Protein AF-A0A242BT24-F1 (afdb_monomer)

Structure (mmCIF, N/CA/C/O backbone):
data_AF-A0A242BT24-F1
#
_entry.id   AF-A0A242BT24-F1
#
loop_
_atom_site.group_PDB
_atom_site.id
_atom_site.type_symbol
_atom_site.label_atom_id
_atom_site.label_alt_id
_atom_site.label_comp_id
_atom_site.label_asym_id
_atom_site.label_entity_id
_atom_site.label_seq_id
_atom_site.pdbx_PDB_ins_code
_atom_site.Cartn_x
_atom_site.Cartn_y
_atom_site.Cartn_z
_atom_site.occupancy
_atom_site.B_iso_or_equiv
_atom_site.auth_seq_id
_atom_site.auth_comp_id
_atom_site.auth_asym_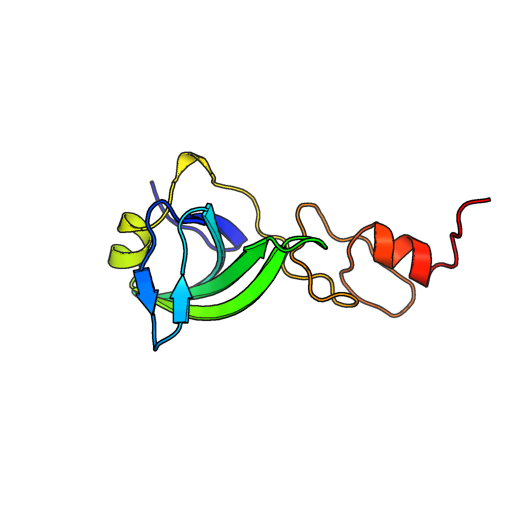id
_atom_site.auth_atom_id
_atom_site.pdbx_PDB_model_num
ATOM 1 N N . MET A 1 1 ? -8.888 13.540 11.035 1.00 74.69 1 MET A N 1
ATOM 2 C CA . MET A 1 1 ? -8.451 13.329 9.636 1.00 74.69 1 MET A CA 1
ATOM 3 C C . MET A 1 1 ? -9.368 12.320 8.953 1.00 74.69 1 MET A C 1
ATOM 5 O O . MET A 1 1 ? -10.045 11.562 9.647 1.00 74.69 1 MET A O 1
ATOM 9 N N . LYS A 1 2 ? -9.470 12.372 7.620 1.00 88.44 2 LYS A N 1
ATOM 10 C CA . LYS A 1 2 ? -10.341 11.514 6.799 1.00 88.44 2 LYS A CA 1
ATOM 11 C C . LYS A 1 2 ? -9.456 10.596 5.947 1.00 88.44 2 LYS A C 1
ATOM 13 O O . LYS A 1 2 ? -8.435 11.057 5.464 1.00 88.44 2 LYS A O 1
ATOM 18 N N . ILE A 1 3 ? -9.857 9.336 5.794 1.00 93.19 3 ILE A N 1
ATOM 19 C CA . ILE A 1 3 ? -9.229 8.377 4.874 1.00 93.19 3 ILE A CA 1
ATOM 20 C C . ILE A 1 3 ? -9.832 8.612 3.488 1.00 93.19 3 ILE A C 1
ATOM 22 O O . ILE A 1 3 ? -11.053 8.770 3.391 1.00 93.19 3 ILE A O 1
ATOM 26 N N . ASN A 1 4 ? -8.994 8.668 2.456 1.00 93.62 4 ASN A N 1
ATOM 27 C CA . ASN A 1 4 ? -9.417 8.902 1.076 1.00 93.62 4 ASN A CA 1
ATOM 28 C C . ASN A 1 4 ? -8.862 7.816 0.148 1.00 93.62 4 ASN A C 1
ATOM 30 O O . ASN A 1 4 ? -7.809 7.244 0.435 1.00 93.62 4 ASN A O 1
ATOM 34 N N . ASP A 1 5 ? -9.546 7.596 -0.971 1.00 94.44 5 ASP A N 1
ATOM 35 C CA . ASP A 1 5 ? -9.090 6.712 -2.046 1.00 94.44 5 ASP A CA 1
ATOM 36 C C . ASP A 1 5 ? -7.773 7.203 -2.653 1.00 94.44 5 ASP A C 1
ATOM 38 O O . ASP A 1 5 ? -7.467 8.403 -2.651 1.00 94.44 5 ASP A O 1
ATOM 42 N N . GLY A 1 6 ? -6.969 6.269 -3.161 1.00 95.06 6 GLY A N 1
ATOM 43 C CA . GLY A 1 6 ? -5.672 6.577 -3.766 1.00 95.06 6 GLY A CA 1
ATOM 44 C C . GLY A 1 6 ? -4.628 7.075 -2.762 1.00 95.06 6 GLY A C 1
ATOM 45 O O . GLY A 1 6 ? -3.631 7.695 -3.150 1.00 95.06 6 GLY A O 1
ATOM 46 N N . LYS A 1 7 ? -4.836 6.827 -1.464 1.00 97.19 7 LYS A N 1
ATOM 47 C CA . LYS A 1 7 ? -3.870 7.115 -0.396 1.00 97.19 7 LYS A CA 1
ATOM 48 C C . LYS A 1 7 ? -3.306 5.839 0.195 1.00 97.19 7 LYS A C 1
ATOM 50 O O . LYS A 1 7 ? -3.945 4.796 0.155 1.00 97.19 7 LYS A O 1
ATOM 55 N N . LYS A 1 8 ? -2.107 5.933 0.758 1.00 97.25 8 LYS A N 1
ATOM 56 C CA . LYS A 1 8 ? -1.501 4.883 1.570 1.00 97.25 8 LYS A CA 1
ATOM 57 C C . LYS A 1 8 ? -1.052 5.421 2.917 1.00 97.25 8 LYS A C 1
ATOM 59 O O . LYS A 1 8 ? -0.720 6.600 3.032 1.00 97.25 8 LYS A O 1
ATOM 64 N N . TYR A 1 9 ? -1.034 4.533 3.901 1.00 97.50 9 TYR A N 1
ATOM 65 C CA . TYR A 1 9 ? -0.670 4.819 5.284 1.00 97.50 9 TYR A CA 1
ATOM 66 C C . TYR A 1 9 ? 0.125 3.650 5.860 1.00 97.50 9 TYR A C 1
ATOM 68 O O . TYR A 1 9 ? -0.027 2.517 5.409 1.00 97.50 9 TYR A O 1
ATOM 76 N N . LYS A 1 10 ? 0.925 3.906 6.888 1.00 97.56 10 LYS A N 1
ATOM 77 C CA . LYS A 1 10 ? 1.543 2.878 7.723 1.00 97.56 10 LYS A CA 1
ATOM 78 C C . LYS A 1 10 ? 0.599 2.433 8.833 1.00 97.56 10 LYS A C 1
ATOM 80 O O . LYS A 1 10 ? -0.188 3.227 9.357 1.00 97.56 10 LYS A O 1
ATOM 85 N N . PHE A 1 11 ? 0.704 1.175 9.239 1.00 97.06 11 PHE A N 1
ATOM 86 C CA . PHE A 1 11 ? 0.066 0.681 10.453 1.00 97.06 11 PHE A CA 1
ATOM 87 C C . PHE A 1 11 ? 0.862 1.080 11.695 1.00 97.06 11 PHE A C 1
ATOM 89 O O . PHE A 1 11 ? 2.068 0.862 11.775 1.00 97.06 11 PHE A O 1
ATOM 96 N N . LYS A 1 12 ? 0.166 1.609 12.707 1.00 96.56 12 LYS A N 1
ATOM 97 C CA . LYS A 1 12 ? 0.788 2.039 13.971 1.00 96.56 12 LYS A CA 1
ATOM 98 C C . LYS A 1 12 ? 0.885 0.924 15.021 1.00 96.56 12 LYS A C 1
ATOM 100 O O . LYS A 1 12 ? 1.567 1.081 16.026 1.00 96.56 12 LYS A O 1
ATOM 105 N N . THR A 1 13 ? 0.161 -0.177 14.821 1.00 93.00 13 THR A N 1
ATOM 106 C CA . THR A 1 13 ? 0.131 -1.346 15.714 1.00 93.00 13 THR A CA 1
ATOM 107 C C . THR A 1 13 ? -0.077 -2.620 14.910 1.00 93.00 13 THR A C 1
ATOM 109 O O . THR A 1 13 ? -0.904 -2.617 13.996 1.00 93.00 13 THR A O 1
ATOM 112 N N . SER A 1 14 ? 0.568 -3.712 15.318 1.00 94.44 14 SER A N 1
ATOM 113 C CA . SER A 1 14 ? 0.323 -5.042 14.757 1.00 94.44 14 SER A CA 1
ATOM 114 C C . SER A 1 14 ? -1.045 -5.603 15.167 1.00 94.44 14 SER A C 1
ATOM 116 O O . SER A 1 14 ? -1.524 -5.352 16.276 1.00 94.44 14 SER A O 1
ATOM 118 N N . PHE A 1 15 ? -1.677 -6.388 14.296 1.00 91.56 15 PHE A N 1
ATOM 119 C CA . PHE A 1 15 ? -2.902 -7.134 14.584 1.00 91.56 15 PHE A CA 1
ATOM 120 C C . PHE A 1 15 ? -3.071 -8.318 13.629 1.00 91.56 15 PHE A C 1
ATOM 122 O O . PHE A 1 15 ? -2.524 -8.340 12.533 1.00 91.56 15 PHE A O 1
ATOM 129 N N . VAL A 1 16 ? -3.895 -9.289 14.024 1.00 91.31 16 VAL A N 1
ATOM 130 C CA . VAL A 1 16 ? -4.248 -10.427 13.166 1.00 91.31 16 VAL A CA 1
ATOM 131 C C . VAL A 1 16 ? -5.550 -10.139 12.418 1.00 91.31 16 VAL A C 1
ATOM 133 O O . VAL A 1 16 ? -6.548 -9.706 13.009 1.00 91.31 16 VAL A O 1
ATOM 136 N N . PHE A 1 17 ? -5.552 -10.399 11.115 1.00 86.19 17 PHE A N 1
ATOM 137 C CA . PHE A 1 17 ? -6.711 -10.303 10.237 1.00 86.19 17 PHE A CA 1
ATOM 138 C C . PHE A 1 17 ? -6.841 -11.584 9.415 1.00 86.19 17 PHE A C 1
ATOM 140 O O . PHE A 1 17 ? -5.984 -11.873 8.591 1.00 86.19 17 PHE A O 1
ATOM 147 N N . GLN A 1 18 ? -7.924 -12.344 9.623 1.00 86.88 18 GLN A N 1
ATOM 148 C CA . GLN A 1 18 ? -8.177 -13.605 8.904 1.00 86.88 18 GLN A CA 1
ATOM 149 C C . GLN A 1 18 ? -6.937 -14.521 8.854 1.00 86.88 18 GLN A C 1
ATOM 151 O O . GLN A 1 18 ? -6.493 -14.918 7.778 1.00 86.88 18 GLN A O 1
ATOM 156 N N . GLU A 1 19 ? -6.369 -14.798 10.033 1.00 86.88 19 GLU A N 1
ATOM 157 C CA . GLU A 1 19 ? -5.174 -15.642 10.235 1.00 86.88 19 GLU A CA 1
ATOM 158 C C . GLU A 1 19 ? -3.852 -15.061 9.699 1.00 86.88 19 GLU A C 1
ATOM 160 O O . GLU A 1 19 ? -2.799 -15.636 9.950 1.00 86.88 19 GLU A O 1
ATOM 165 N N . GLU A 1 20 ? -3.874 -13.901 9.036 1.00 87.94 20 GLU A N 1
ATOM 166 C CA . GLU A 1 20 ? -2.674 -13.178 8.605 1.00 87.94 20 GLU A CA 1
ATOM 167 C C . GLU A 1 20 ? -2.255 -12.154 9.664 1.00 87.94 20 GLU A C 1
ATOM 169 O O . GLU A 1 20 ? -3.079 -11.381 10.163 1.00 87.94 20 GLU A O 1
ATOM 174 N N . GLU A 1 21 ? -0.968 -12.121 10.000 1.00 93.75 21 GLU A N 1
ATOM 175 C CA . GLU A 1 21 ? -0.415 -11.108 10.894 1.00 93.75 21 GLU A CA 1
ATOM 176 C C . GLU A 1 21 ? -0.038 -9.858 10.093 1.00 93.75 21 GLU A C 1
ATOM 178 O O . GLU A 1 21 ? 0.877 -9.882 9.270 1.00 93.75 21 GLU A O 1
ATOM 183 N N . ILE A 1 22 ? -0.738 -8.755 10.353 1.00 94.62 22 ILE A N 1
ATOM 184 C CA . ILE A 1 22 ? -0.396 -7.422 9.857 1.00 94.62 22 ILE A CA 1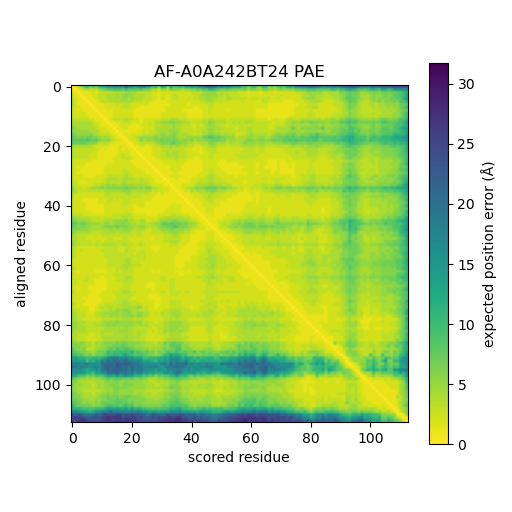
ATOM 185 C C . ILE A 1 22 ? 0.460 -6.760 10.929 1.00 94.62 22 ILE A C 1
ATOM 187 O O . ILE A 1 22 ? 0.035 -6.630 12.077 1.00 94.62 22 ILE A O 1
ATOM 191 N N . LEU A 1 23 ? 1.674 -6.368 10.568 1.00 96.06 23 LEU A N 1
ATOM 192 C CA . LEU A 1 23 ? 2.659 -5.834 11.495 1.00 96.06 23 LEU A CA 1
ATOM 193 C C . LEU A 1 23 ? 2.586 -4.309 11.557 1.00 96.06 23 LEU A C 1
ATOM 195 O O . LEU A 1 23 ? 2.101 -3.635 10.649 1.00 96.06 23 LEU A O 1
ATOM 199 N N . GLN A 1 24 ? 3.094 -3.750 12.649 1.00 96.12 24 GLN A N 1
ATOM 200 C CA . GLN A 1 24 ? 3.457 -2.339 12.693 1.00 96.12 24 GLN A CA 1
ATOM 201 C C . GLN A 1 24 ? 4.421 -2.010 11.537 1.00 96.12 24 GLN A C 1
ATOM 203 O O . GLN A 1 24 ? 5.252 -2.839 11.176 1.00 96.12 24 GLN A O 1
ATOM 208 N N . GLU A 1 25 ? 4.310 -0.800 10.984 1.00 95.81 25 GLU A N 1
ATOM 209 C CA . GLU A 1 25 ? 5.043 -0.301 9.808 1.00 95.81 25 GLU A CA 1
ATOM 210 C C . GLU A 1 25 ? 4.671 -0.935 8.458 1.00 95.81 25 GLU A C 1
ATOM 212 O O . GLU A 1 25 ? 5.048 -0.371 7.428 1.00 95.81 25 GLU A O 1
ATOM 217 N N . ASP A 1 26 ? 3.873 -2.012 8.420 1.00 97.00 26 ASP A N 1
ATOM 218 C CA . ASP A 1 26 ? 3.265 -2.460 7.162 1.00 97.00 26 ASP A CA 1
ATOM 219 C C . ASP A 1 26 ? 2.453 -1.311 6.544 1.00 97.00 26 ASP A C 1
ATOM 221 O O . ASP A 1 26 ? 1.900 -0.451 7.242 1.00 97.00 26 ASP A O 1
ATOM 225 N N . ILE A 1 27 ? 2.358 -1.299 5.216 1.00 97.38 27 ILE A N 1
ATOM 226 C CA . ILE A 1 27 ? 1.671 -0.239 4.480 1.00 97.38 27 ILE A CA 1
ATOM 227 C C . ILE A 1 27 ? 0.316 -0.740 4.002 1.00 97.38 27 ILE A C 1
ATOM 229 O O . ILE A 1 27 ? 0.202 -1.835 3.462 1.00 97.38 27 ILE A O 1
ATOM 233 N N . ILE A 1 28 ? -0.703 0.099 4.135 1.00 97.31 28 ILE A N 1
ATOM 234 C CA . ILE A 1 28 ? -2.028 -0.112 3.568 1.00 97.31 28 ILE A CA 1
ATOM 235 C C . ILE A 1 28 ? -2.316 0.931 2.492 1.00 97.31 28 ILE A C 1
ATOM 237 O O . ILE A 1 28 ? -2.307 2.127 2.772 1.00 97.31 28 ILE A O 1
ATOM 241 N N . GLY A 1 29 ? -2.559 0.481 1.262 1.00 97.38 29 GLY A N 1
ATOM 242 C CA . GLY A 1 29 ? -3.079 1.291 0.160 1.00 97.38 29 GLY A CA 1
ATOM 243 C C . GLY A 1 29 ? -4.603 1.216 0.114 1.00 97.38 29 GLY A C 1
ATOM 244 O O . GLY A 1 29 ? -5.164 0.127 0.189 1.00 97.38 29 GLY A O 1
ATOM 245 N N . ILE A 1 30 ? -5.269 2.364 0.013 1.00 97.44 30 ILE A N 1
ATOM 246 C CA . ILE A 1 30 ? -6.725 2.491 -0.088 1.00 97.44 30 ILE A CA 1
ATOM 247 C C . ILE A 1 30 ? -7.097 2.521 -1.569 1.00 97.44 30 ILE A C 1
ATOM 249 O O . ILE A 1 30 ? -6.823 3.510 -2.256 1.00 97.44 30 ILE A O 1
ATOM 253 N N . ASN A 1 31 ? -7.690 1.432 -2.055 1.00 95.44 31 ASN A N 1
ATOM 254 C CA . ASN A 1 31 ? -8.125 1.316 -3.445 1.00 95.44 31 ASN A CA 1
ATOM 255 C C . ASN A 1 31 ? -9.457 2.029 -3.659 1.00 95.44 31 ASN A C 1
ATOM 257 O O . ASN A 1 31 ? -9.578 2.829 -4.583 1.00 95.44 31 ASN A O 1
ATOM 261 N N . ASP A 1 32 ? -10.429 1.720 -2.801 1.00 96.75 32 ASP A N 1
ATOM 262 C CA . ASP A 1 32 ? -11.796 2.218 -2.906 1.00 96.75 32 ASP A CA 1
ATOM 263 C C . ASP A 1 32 ? -12.501 2.228 -1.540 1.00 96.75 32 ASP A C 1
ATOM 265 O O . ASP A 1 32 ? -12.181 1.434 -0.642 1.00 96.75 32 ASP A O 1
ATOM 269 N N . ILE A 1 33 ? -13.476 3.119 -1.380 1.00 96.50 33 ILE A N 1
ATOM 270 C CA . ILE A 1 33 ? -14.264 3.294 -0.161 1.00 96.50 33 ILE A CA 1
ATOM 271 C C . ILE A 1 33 ? -15.753 3.183 -0.498 1.00 96.50 33 ILE A C 1
ATOM 273 O O . ILE A 1 33 ? -16.395 4.140 -0.936 1.00 96.50 33 ILE A O 1
ATOM 277 N N . GLU A 1 34 ? -16.344 2.047 -0.132 1.00 95.88 34 GLU A N 1
ATOM 278 C CA . GLU A 1 34 ? -17.792 1.842 -0.126 1.00 95.88 34 GLU A CA 1
ATOM 279 C C . GLU A 1 34 ? -18.301 1.849 1.317 1.00 95.88 34 GLU A C 1
ATOM 281 O O . GLU A 1 34 ? -18.211 0.863 2.050 1.00 95.88 34 GLU A O 1
ATOM 286 N N . LEU A 1 35 ? -18.824 2.992 1.767 1.00 92.38 35 LEU A N 1
ATOM 287 C CA . LEU A 1 35 ? -19.194 3.191 3.171 1.00 92.38 35 LEU A CA 1
ATOM 288 C C . LEU A 1 35 ? -20.094 2.056 3.715 1.00 92.38 35 LEU A C 1
ATOM 290 O O . LEU A 1 35 ? -21.151 1.798 3.140 1.00 92.38 35 LEU A O 1
ATOM 294 N N . PRO A 1 36 ? -19.752 1.440 4.870 1.00 94.75 36 PRO A N 1
ATOM 295 C CA . PRO A 1 36 ? -18.717 1.833 5.840 1.00 94.75 36 PRO A CA 1
ATOM 296 C C . PRO A 1 36 ? -17.366 1.095 5.693 1.00 94.75 36 PRO A C 1
ATOM 298 O O . PRO A 1 36 ? -16.567 1.091 6.638 1.00 94.75 36 PRO A O 1
ATOM 301 N N . VAL A 1 37 ? -17.128 0.435 4.566 1.00 96.06 37 VAL A N 1
ATOM 302 C CA . VAL A 1 37 ? -15.984 -0.442 4.294 1.00 96.06 37 VAL A CA 1
ATOM 303 C C . VAL A 1 37 ? -14.966 0.270 3.395 1.00 96.06 37 VAL A C 1
ATOM 305 O O . VAL A 1 37 ? -15.307 1.157 2.619 1.00 96.06 37 VAL A O 1
ATOM 308 N N . ALA A 1 38 ? -13.694 -0.080 3.555 1.00 96.44 38 ALA A N 1
ATOM 309 C CA . ALA A 1 38 ? -12.626 0.268 2.631 1.00 96.44 38 ALA A CA 1
ATOM 310 C C . ALA A 1 38 ? -12.019 -1.016 2.060 1.00 96.44 38 A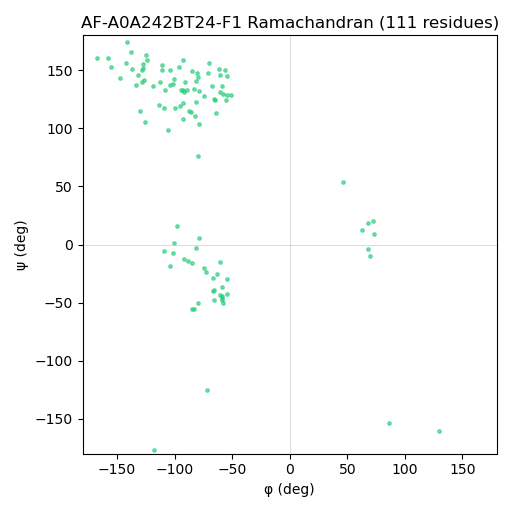LA A C 1
ATOM 312 O O . ALA A 1 38 ? -11.772 -1.971 2.808 1.00 96.44 38 ALA A O 1
ATOM 313 N N . TYR A 1 39 ? -11.778 -1.003 0.753 1.00 96.88 39 TYR A N 1
ATOM 314 C CA . TYR A 1 39 ? -11.076 -2.037 0.009 1.00 96.88 39 TYR A CA 1
ATOM 315 C C . TYR A 1 39 ? -9.616 -1.632 -0.108 1.00 96.88 39 TYR A C 1
ATOM 317 O O . TYR A 1 39 ? -9.286 -0.584 -0.671 1.00 96.88 39 TYR A O 1
ATOM 325 N N . CYS A 1 40 ? -8.732 -2.453 0.444 1.00 96.12 40 CYS A N 1
ATOM 326 C CA . CYS A 1 40 ? -7.350 -2.062 0.654 1.00 96.12 40 CYS A CA 1
ATOM 327 C C . CYS A 1 40 ? -6.382 -3.171 0.269 1.00 96.12 40 CYS A C 1
ATOM 329 O O . CYS A 1 40 ? -6.687 -4.345 0.446 1.00 96.12 40 CYS A O 1
ATOM 331 N N . ASP A 1 41 ? -5.181 -2.799 -0.151 1.00 96.38 41 ASP A N 1
ATOM 332 C CA . ASP A 1 41 ? -4.061 -3.726 -0.291 1.00 96.38 41 ASP A CA 1
ATOM 333 C C . ASP A 1 41 ? -3.032 -3.468 0.809 1.00 96.38 41 ASP A C 1
ATOM 335 O O . ASP A 1 41 ? -2.662 -2.326 1.083 1.00 96.38 41 ASP A O 1
ATOM 339 N N . VAL A 1 42 ? -2.577 -4.538 1.455 1.00 96.38 42 VAL A N 1
ATOM 340 C CA . VAL A 1 42 ? -1.551 -4.510 2.500 1.00 96.38 42 VAL A CA 1
ATOM 341 C C . VAL A 1 42 ? -0.225 -4.956 1.913 1.00 96.38 42 VAL A C 1
ATOM 343 O O . VAL A 1 42 ? -0.169 -5.932 1.163 1.00 96.38 42 VAL A O 1
ATOM 346 N N . TYR A 1 43 ? 0.843 -4.266 2.287 1.00 96.69 43 TYR A N 1
ATOM 347 C CA . TYR A 1 43 ? 2.188 -4.472 1.783 1.00 96.69 43 TYR A CA 1
ATOM 348 C C . TYR A 1 43 ? 3.192 -4.547 2.918 1.00 96.69 43 TYR A C 1
ATOM 350 O O . TYR A 1 43 ? 3.085 -3.812 3.901 1.00 96.69 43 TYR A O 1
ATOM 358 N N . ARG A 1 44 ? 4.209 -5.379 2.714 1.00 95.50 44 ARG A N 1
ATOM 359 C CA . ARG A 1 44 ? 5.337 -5.539 3.624 1.00 95.50 44 ARG A CA 1
ATOM 360 C C . ARG A 1 44 ? 6.644 -5.344 2.875 1.00 95.50 44 ARG A C 1
ATOM 362 O O . ARG A 1 44 ? 6.768 -5.767 1.727 1.00 95.50 44 ARG A O 1
ATOM 369 N N . GLU A 1 45 ? 7.593 -4.695 3.530 1.00 94.38 45 GLU A N 1
ATOM 370 C CA . GLU A 1 45 ? 8.953 -4.571 3.019 1.00 94.38 45 GLU A CA 1
ATOM 371 C C . GLU A 1 45 ? 9.704 -5.900 3.181 1.00 94.38 45 GLU A C 1
ATOM 373 O O . GLU A 1 45 ? 9.732 -6.482 4.266 1.00 94.38 45 GLU A O 1
ATOM 378 N N . ASP A 1 46 ? 10.297 -6.380 2.092 1.00 90.19 46 ASP A N 1
ATOM 379 C CA . ASP A 1 46 ? 11.296 -7.445 2.073 1.00 90.19 46 ASP A CA 1
ATOM 380 C C . ASP A 1 46 ? 12.632 -6.918 1.516 1.00 90.19 46 ASP A C 1
ATOM 382 O O . ASP A 1 46 ? 12.779 -5.731 1.225 1.00 90.19 46 ASP A O 1
ATOM 386 N N . GLU A 1 47 ? 13.629 -7.794 1.369 1.00 88.44 47 GLU A N 1
ATOM 387 C CA . GLU A 1 47 ? 14.964 -7.420 0.872 1.00 88.44 47 GLU A CA 1
ATOM 388 C C . GLU A 1 47 ? 14.971 -6.830 -0.557 1.00 88.44 47 GLU A C 1
ATOM 390 O O . GLU A 1 47 ? 15.954 -6.206 -0.957 1.00 88.44 47 GLU A O 1
ATOM 395 N N . TYR A 1 48 ? 13.884 -6.989 -1.318 1.00 82.69 48 TYR A N 1
ATOM 396 C CA . TYR A 1 48 ? 13.720 -6.476 -2.680 1.00 82.69 48 TYR A CA 1
ATOM 397 C C . TYR A 1 48 ? 12.716 -5.310 -2.772 1.00 82.69 48 TYR A C 1
ATOM 399 O O . TYR A 1 48 ? 12.575 -4.716 -3.845 1.00 82.69 48 TYR A O 1
ATOM 407 N N . GLY A 1 49 ? 12.030 -4.961 -1.675 1.00 88.25 49 GLY A N 1
ATOM 408 C CA . GLY A 1 49 ? 11.139 -3.802 -1.565 1.00 88.25 49 GLY A CA 1
ATOM 409 C C . GLY A 1 49 ? 9.750 -4.113 -0.994 1.00 88.25 49 GLY A C 1
ATOM 410 O O . GLY A 1 49 ? 9.516 -5.131 -0.356 1.00 88.25 49 GLY A O 1
ATOM 411 N N . MET A 1 50 ? 8.786 -3.217 -1.232 1.00 94.25 50 MET A N 1
ATOM 412 C CA . MET A 1 50 ? 7.406 -3.347 -0.737 1.00 94.25 50 MET A CA 1
ATOM 413 C C . MET A 1 50 ? 6.573 -4.325 -1.581 1.00 94.25 50 MET A C 1
ATOM 415 O O . MET A 1 50 ? 6.103 -3.968 -2.665 1.00 94.25 50 MET A O 1
ATOM 419 N N . LYS A 1 51 ? 6.334 -5.538 -1.081 1.00 94.38 51 LYS A N 1
ATOM 420 C CA . LYS A 1 51 ? 5.552 -6.583 -1.758 1.00 94.38 51 LYS A CA 1
ATOM 421 C C . LYS A 1 51 ? 4.129 -6.665 -1.213 1.00 94.38 51 LYS A C 1
ATOM 423 O O . LYS A 1 51 ? 3.923 -6.518 -0.007 1.00 94.38 51 LYS A O 1
ATOM 428 N N . ARG A 1 52 ? 3.135 -6.920 -2.079 1.00 94.19 52 ARG A N 1
ATOM 429 C CA . ARG A 1 52 ? 1.751 -7.121 -1.619 1.00 94.19 52 ARG A CA 1
ATOM 430 C C . ARG A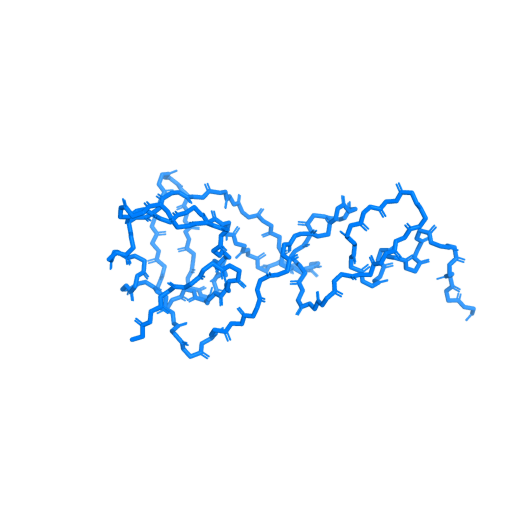 1 52 ? 1.658 -8.392 -0.780 1.00 94.19 52 ARG A C 1
ATOM 432 O O . ARG A 1 52 ? 1.986 -9.479 -1.253 1.00 94.19 52 ARG A O 1
ATOM 439 N N . LEU A 1 53 ? 1.147 -8.236 0.433 1.00 93.81 53 LEU A N 1
ATOM 440 C CA . LEU A 1 53 ? 0.793 -9.318 1.338 1.00 93.81 53 LEU A CA 1
ATOM 441 C C . LEU A 1 53 ? -0.599 -9.863 0.997 1.00 93.81 53 LEU A C 1
ATOM 443 O O . LEU A 1 53 ? -0.753 -11.056 0.742 1.00 93.81 53 LEU A O 1
ATOM 447 N N . ARG A 1 54 ? -1.620 -8.992 0.963 1.00 92.75 54 ARG A N 1
ATOM 448 C CA . ARG A 1 54 ? -3.015 -9.385 0.698 1.00 92.75 54 ARG A CA 1
ATOM 449 C C . ARG A 1 54 ? -3.914 -8.182 0.412 1.00 92.75 54 ARG A C 1
ATOM 451 O O . ARG A 1 54 ? -3.604 -7.073 0.830 1.00 92.75 54 ARG A O 1
ATOM 458 N N . THR A 1 55 ? -5.060 -8.435 -0.210 1.00 94.50 55 THR A N 1
ATOM 459 C CA . THR A 1 55 ? -6.201 -7.512 -0.254 1.00 94.50 55 THR A CA 1
ATOM 460 C C . THR A 1 55 ? -7.118 -7.752 0.949 1.00 94.50 55 THR A C 1
ATOM 462 O O . THR A 1 55 ? -7.448 -8.898 1.257 1.00 94.50 55 THR A O 1
ATOM 465 N N . ILE A 1 56 ? -7.531 -6.693 1.642 1.00 94.38 56 ILE A N 1
ATOM 466 C CA . ILE A 1 56 ? -8.425 -6.764 2.799 1.00 94.38 56 ILE A CA 1
ATOM 467 C C . ILE A 1 56 ? -9.617 -5.823 2.645 1.00 94.38 56 ILE A C 1
ATOM 469 O O . ILE A 1 56 ? -9.519 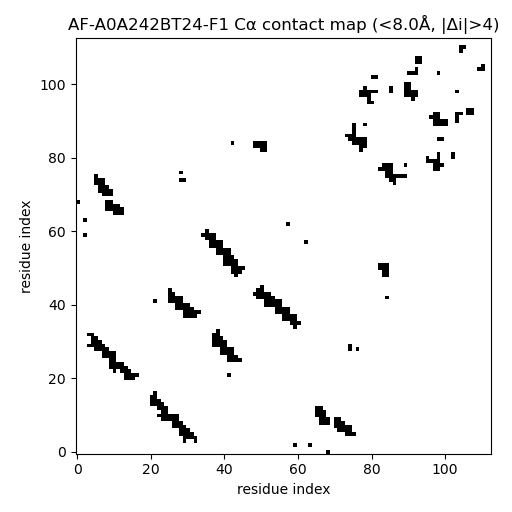-4.739 2.073 1.00 94.38 56 ILE A O 1
ATOM 473 N N . GLU A 1 57 ? -10.727 -6.228 3.251 1.00 95.62 57 GLU A N 1
ATOM 474 C CA . GLU A 1 57 ? -11.921 -5.410 3.430 1.00 95.62 57 GLU A CA 1
ATOM 475 C C . GLU A 1 57 ? -12.028 -5.048 4.907 1.00 95.62 57 GLU A C 1
ATOM 477 O O . GLU A 1 57 ? -12.132 -5.921 5.777 1.00 95.62 57 GLU A O 1
ATOM 482 N N . ILE A 1 58 ? -11.962 -3.758 5.224 1.00 93.31 58 ILE A N 1
ATOM 483 C CA . ILE A 1 58 ? -11.919 -3.305 6.612 1.00 93.31 58 ILE A CA 1
ATOM 484 C C . ILE A 1 58 ? -12.891 -2.160 6.853 1.00 93.31 58 ILE A C 1
ATOM 486 O O . ILE A 1 58 ? -13.004 -1.216 6.077 1.00 93.31 58 ILE A O 1
ATOM 490 N N . ASN A 1 59 ? -13.597 -2.223 7.980 1.00 94.81 59 ASN A N 1
ATOM 491 C CA . ASN A 1 59 ? -14.440 -1.122 8.419 1.00 94.81 59 ASN A CA 1
ATOM 492 C C . ASN A 1 59 ? -13.597 0.148 8.636 1.00 94.81 59 ASN A C 1
ATOM 494 O O . ASN A 1 59 ? -12.598 0.122 9.361 1.00 94.81 59 ASN A O 1
ATOM 498 N N . LEU A 1 60 ? -14.040 1.279 8.086 1.00 94.31 60 LEU A N 1
ATOM 499 C CA . LEU A 1 60 ? -13.318 2.550 8.173 1.00 94.31 60 LEU A CA 1
ATOM 500 C C . LEU A 1 60 ? -13.071 3.021 9.607 1.00 94.31 60 LEU A C 1
ATOM 502 O O . LEU A 1 60 ? -12.030 3.614 9.879 1.00 94.31 60 LEU A O 1
ATOM 506 N N . ALA A 1 61 ? -14.012 2.809 10.531 1.00 93.56 61 ALA A N 1
ATOM 507 C CA . ALA A 1 61 ? -13.835 3.231 11.918 1.00 93.56 61 ALA A CA 1
ATOM 508 C C . ALA A 1 61 ? -12.703 2.446 12.590 1.00 93.56 61 ALA A C 1
ATOM 510 O O . ALA A 1 61 ? -11.897 3.038 13.307 1.00 93.56 61 ALA A O 1
ATOM 511 N N . ARG A 1 62 ? -12.601 1.144 12.295 1.00 91.94 62 ARG A N 1
ATOM 512 C CA . ARG A 1 62 ? -11.480 0.307 12.737 1.00 91.94 62 ARG A CA 1
ATOM 513 C C . ARG A 1 62 ? -10.177 0.754 12.079 1.00 91.94 62 ARG A C 1
ATOM 515 O O . ARG A 1 62 ? -9.202 0.982 12.782 1.00 91.94 62 ARG A O 1
ATOM 522 N N . LEU A 1 63 ? -10.176 0.962 10.762 1.00 93.75 63 LEU A N 1
ATOM 523 C CA . LEU A 1 63 ? -8.978 1.376 10.032 1.00 93.75 63 LEU A CA 1
ATOM 524 C C . LEU A 1 63 ? -8.409 2.705 10.553 1.00 93.75 63 LEU A C 1
ATOM 526 O O . LEU A 1 63 ? -7.214 2.796 10.819 1.00 93.75 63 LEU A O 1
ATOM 530 N N . LYS A 1 64 ? -9.269 3.702 10.806 1.00 94.31 64 LYS A N 1
ATOM 531 C CA . LYS A 1 64 ? -8.886 4.995 11.410 1.00 94.31 64 LYS A CA 1
ATOM 532 C C . LYS A 1 64 ? -8.153 4.846 12.742 1.00 94.31 64 LYS A C 1
ATOM 534 O O . LYS A 1 64 ? -7.365 5.713 13.102 1.00 94.31 64 LYS A O 1
ATOM 539 N N . GLN A 1 65 ? -8.438 3.789 13.498 1.00 93.00 65 GLN A N 1
ATOM 540 C CA . GLN A 1 65 ? -7.777 3.524 14.771 1.00 93.00 65 GLN A CA 1
ATOM 541 C C . GLN A 1 65 ? -6.451 2.781 14.605 1.00 93.00 65 GLN A C 1
ATOM 543 O O . GLN A 1 65 ? -5.674 2.794 15.551 1.00 93.00 65 GLN A O 1
ATOM 548 N N . SER A 1 66 ? -6.170 2.173 13.453 1.00 93.69 66 SER A N 1
ATOM 549 C CA . SER A 1 66 ? -4.998 1.312 13.233 1.00 93.69 66 SER A CA 1
ATOM 550 C C . SER A 1 66 ? -3.879 1.967 12.420 1.00 93.69 66 SER A C 1
ATOM 552 O O . SER A 1 66 ? -2.744 1.499 12.484 1.00 93.69 66 SER A O 1
ATOM 554 N N . ILE A 1 67 ? -4.169 3.038 11.681 1.00 96.25 67 ILE A N 1
ATOM 555 C CA . ILE A 1 67 ? -3.187 3.715 10.821 1.00 96.25 67 ILE A CA 1
ATOM 556 C C . ILE A 1 67 ? -2.539 4.922 11.495 1.00 96.25 67 ILE A C 1
ATOM 558 O O . ILE A 1 67 ? -3.144 5.583 12.345 1.00 96.25 67 ILE A O 1
ATOM 562 N N . ASP A 1 68 ? -1.317 5.216 11.070 1.00 97.06 68 ASP A N 1
ATOM 563 C CA . ASP A 1 68 ? -0.657 6.488 11.313 1.00 97.06 68 ASP A CA 1
ATOM 564 C C . ASP A 1 68 ? -1.028 7.491 10.212 1.00 97.06 68 ASP A C 1
ATOM 566 O O . ASP A 1 68 ? -0.688 7.326 9.040 1.00 97.06 68 ASP A O 1
ATOM 570 N N . PHE A 1 69 ? -1.729 8.551 10.597 1.00 96.44 69 PHE A N 1
ATOM 571 C CA . PHE A 1 69 ? -2.154 9.597 9.676 1.00 96.44 69 PHE A CA 1
ATOM 572 C C . PHE A 1 69 ? -1.021 10.530 9.232 1.00 96.44 69 PHE A C 1
ATOM 574 O O . PHE A 1 69 ? -1.168 11.181 8.200 1.00 96.44 69 PHE A O 1
ATOM 581 N N . GLU A 1 70 ? 0.085 10.611 9.975 1.00 96.75 70 GLU A N 1
ATOM 582 C CA . GLU A 1 70 ? 1.240 11.434 9.589 1.00 96.75 70 GLU A CA 1
ATOM 583 C C . GLU A 1 70 ? 2.011 10.808 8.419 1.00 96.75 70 GLU A C 1
ATOM 585 O O . GLU A 1 70 ? 2.641 11.515 7.636 1.00 96.75 70 GLU A O 1
ATOM 590 N N . SER A 1 71 ? 1.885 9.491 8.243 1.00 96.25 71 SER A N 1
ATOM 591 C CA . SER A 1 71 ? 2.486 8.730 7.144 1.00 96.25 71 SER A CA 1
ATOM 592 C C . SER A 1 71 ? 1.741 8.814 5.799 1.00 96.25 71 SER A C 1
ATOM 594 O O . SER A 1 71 ? 2.105 8.096 4.866 1.00 96.25 71 SER A O 1
ATOM 596 N N . GLU A 1 72 ? 0.691 9.642 5.683 1.00 97.12 72 GLU A N 1
ATOM 597 C CA . GLU A 1 72 ? -0.131 9.722 4.468 1.00 97.12 72 GLU A CA 1
ATOM 598 C C . GLU A 1 72 ? 0.716 10.013 3.221 1.00 97.12 72 GLU A C 1
ATOM 600 O O . GLU A 1 72 ? 1.392 11.037 3.118 1.00 97.12 72 GLU A O 1
ATOM 605 N N . ALA A 1 73 ? 0.600 9.144 2.220 1.00 96.12 73 ALA A N 1
ATOM 606 C CA . ALA A 1 73 ? 1.210 9.337 0.913 1.00 96.12 73 ALA A CA 1
ATOM 607 C C . ALA A 1 73 ? 0.248 8.943 -0.213 1.00 96.12 73 ALA A C 1
ATOM 609 O O . ALA A 1 73 ? -0.771 8.288 0.004 1.00 96.12 73 ALA A O 1
ATOM 610 N N . THR A 1 74 ? 0.563 9.345 -1.444 1.00 96.19 74 THR A N 1
ATOM 611 C CA . THR A 1 74 ? -0.169 8.868 -2.625 1.00 96.19 74 THR A CA 1
ATOM 612 C C . THR A 1 74 ? 0.101 7.381 -2.841 1.00 96.19 74 THR A C 1
ATOM 614 O O . THR A 1 74 ? 1.240 6.918 -2.736 1.00 96.19 74 THR A O 1
ATOM 6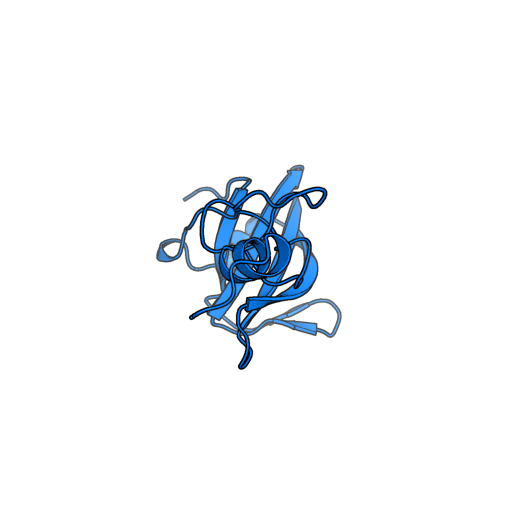17 N N . TYR A 1 75 ? -0.957 6.638 -3.148 1.00 94.00 75 TYR A N 1
ATOM 618 C CA . TYR A 1 75 ? -0.883 5.244 -3.548 1.00 94.00 75 TYR A CA 1
ATOM 619 C C . TYR A 1 75 ? -0.972 5.143 -5.071 1.00 94.00 75 TYR A C 1
ATOM 621 O O . TYR A 1 75 ? -1.964 5.546 -5.671 1.00 94.00 75 TYR A O 1
ATOM 629 N N . TYR A 1 76 ? 0.092 4.629 -5.689 1.00 91.62 76 TYR A N 1
ATOM 630 C CA . TYR A 1 76 ? 0.224 4.526 -7.145 1.00 91.62 76 TYR A CA 1
ATOM 631 C C . TYR A 1 76 ? -0.078 3.120 -7.687 1.00 91.62 76 TYR A C 1
ATOM 633 O O . TYR A 1 76 ? 0.036 2.903 -8.890 1.00 91.62 76 TYR A O 1
ATOM 641 N N . GLY A 1 77 ? -0.453 2.168 -6.825 1.00 91.06 77 GLY A N 1
ATOM 642 C CA . GLY A 1 77 ? -0.673 0.773 -7.204 1.00 91.06 77 GLY A CA 1
ATOM 643 C C . GLY A 1 77 ? 0.600 -0.075 -7.187 1.00 91.06 77 GLY A C 1
ATOM 644 O O . GLY A 1 77 ? 1.558 0.201 -6.459 1.00 91.06 77 GLY A O 1
ATOM 645 N N . GLU A 1 78 ? 0.600 -1.122 -8.006 1.00 92.56 78 GLU A N 1
ATOM 646 C CA . GLU A 1 78 ? 1.699 -2.076 -8.164 1.00 92.56 78 GLU A CA 1
ATOM 647 C C . GLU A 1 78 ? 2.352 -1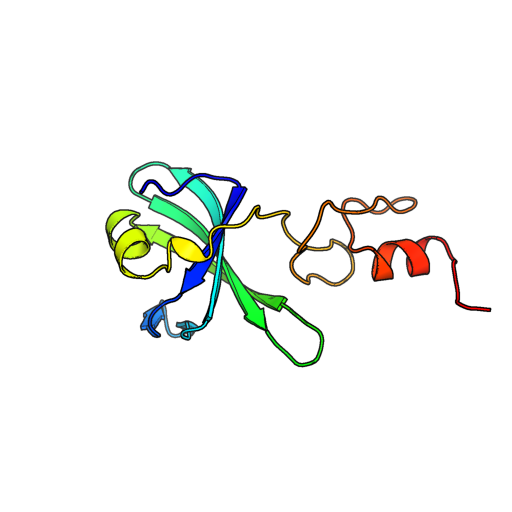.941 -9.535 1.00 92.56 78 GLU A C 1
ATOM 649 O O . GLU A 1 78 ? 1.696 -1.640 -10.529 1.00 92.56 78 GLU A O 1
ATOM 654 N N . CYS A 1 79 ? 3.644 -2.245 -9.599 1.00 91.81 79 CYS A N 1
ATOM 655 C CA . CYS A 1 79 ? 4.328 -2.472 -10.859 1.00 91.81 79 CYS A CA 1
ATOM 656 C C . CYS A 1 79 ? 3.747 -3.720 -11.538 1.00 91.81 79 CYS A C 1
ATOM 658 O O . CYS A 1 79 ? 3.779 -4.810 -10.963 1.00 91.81 79 CYS A O 1
ATOM 660 N N . GLU A 1 80 ? 3.273 -3.587 -12.775 1.00 90.81 80 GLU A N 1
ATOM 661 C CA . GLU A 1 80 ? 2.704 -4.710 -13.531 1.00 90.81 80 GLU A CA 1
ATOM 662 C C . GLU A 1 80 ? 3.715 -5.832 -13.821 1.00 90.81 80 GLU A C 1
ATOM 664 O O . GLU A 1 80 ? 3.319 -6.987 -13.948 1.00 90.81 80 GLU A O 1
ATOM 669 N N . GLU A 1 81 ? 5.011 -5.509 -13.860 1.00 90.69 81 GLU A N 1
ATOM 670 C CA . GLU A 1 81 ? 6.087 -6.468 -14.131 1.00 90.69 81 GLU A CA 1
ATOM 671 C C . GLU A 1 81 ? 6.532 -7.213 -12.864 1.00 90.69 81 GLU A C 1
ATOM 673 O O . GLU A 1 81 ? 6.524 -8.441 -12.815 1.00 90.69 81 GLU A O 1
ATOM 678 N N . CYS A 1 82 ? 6.922 -6.486 -11.811 1.00 90.44 82 CYS A N 1
ATOM 679 C CA . CYS A 1 82 ? 7.517 -7.101 -10.618 1.00 90.44 82 CYS A CA 1
ATOM 680 C C . CYS A 1 82 ? 6.553 -7.258 -9.436 1.00 90.44 82 CYS A C 1
ATOM 682 O O . CYS A 1 82 ? 6.917 -7.890 -8.448 1.00 90.44 82 CYS A O 1
ATOM 684 N N . ARG A 1 83 ? 5.334 -6.706 -9.517 1.00 91.69 83 ARG A N 1
ATOM 685 C CA . ARG A 1 83 ? 4.303 -6.733 -8.457 1.00 91.69 83 ARG A CA 1
ATOM 686 C C . ARG A 1 83 ? 4.674 -6.024 -7.147 1.00 91.69 83 ARG A C 1
ATOM 688 O O . ARG A 1 83 ? 3.968 -6.164 -6.150 1.00 91.69 83 ARG A O 1
ATOM 695 N N . TYR A 1 84 ? 5.751 -5.241 -7.142 1.00 92.31 84 TYR A N 1
ATOM 696 C CA . TYR A 1 84 ? 6.110 -4.376 -6.016 1.00 92.31 84 TYR A CA 1
ATOM 697 C C . TYR A 1 84 ? 5.301 -3.076 -6.041 1.00 92.31 84 TYR A C 1
ATOM 699 O O . TYR A 1 84 ? 4.971 -2.567 -7.116 1.00 92.31 84 TYR A O 1
ATOM 707 N N . MET A 1 85 ? 5.003 -2.524 -4.862 1.00 93.75 85 MET A N 1
ATOM 708 C CA . MET A 1 85 ? 4.305 -1.245 -4.723 1.00 93.75 85 MET A CA 1
ATOM 709 C C . MET A 1 85 ? 5.083 -0.119 -5.409 1.00 93.75 85 MET A C 1
ATOM 711 O O . MET A 1 85 ? 6.293 0.034 -5.234 1.00 93.75 85 MET A O 1
ATOM 715 N N . LEU A 1 86 ? 4.356 0.729 -6.129 1.00 92.50 86 LEU A N 1
ATOM 716 C CA . LEU A 1 86 ? 4.882 1.952 -6.710 1.00 92.50 86 LEU A CA 1
ATOM 717 C C . LEU A 1 86 ? 4.934 3.067 -5.652 1.00 92.50 86 LEU A C 1
ATOM 719 O O . LEU A 1 86 ? 3.933 3.435 -5.029 1.00 92.50 86 LEU A O 1
ATOM 723 N N . ASN A 1 87 ? 6.130 3.617 -5.443 1.00 88.38 87 ASN A N 1
ATOM 724 C CA . ASN A 1 87 ? 6.361 4.747 -4.535 1.00 88.38 87 ASN A CA 1
ATOM 725 C C . ASN A 1 87 ? 6.275 6.112 -5.227 1.00 88.38 87 ASN A C 1
ATOM 727 O O . ASN A 1 87 ? 6.188 7.138 -4.557 1.00 88.38 87 ASN A O 1
ATOM 731 N N . GLU A 1 88 ? 6.256 6.116 -6.552 1.00 88.19 88 GLU A N 1
ATOM 732 C CA . GLU A 1 88 ? 6.214 7.295 -7.406 1.00 88.19 88 GLU A CA 1
ATOM 733 C C . GLU A 1 88 ? 5.299 7.038 -8.606 1.00 88.19 88 GLU A C 1
ATOM 735 O O . GLU A 1 88 ? 4.816 5.917 -8.796 1.00 88.19 88 GLU A O 1
ATOM 740 N N . TYR A 1 89 ? 5.065 8.074 -9.416 1.00 87.75 89 TYR A N 1
ATOM 741 C CA . TYR A 1 89 ? 4.296 7.922 -10.645 1.00 87.75 89 TYR A CA 1
ATOM 742 C C . TYR A 1 89 ? 4.897 6.811 -11.521 1.00 87.75 89 TYR A C 1
ATOM 744 O O . TYR A 1 89 ? 6.101 6.834 -11.796 1.00 87.75 89 TYR A O 1
ATOM 752 N N . PRO A 1 90 ? 4.081 5.849 -11.979 1.00 85.50 90 PRO A N 1
ATOM 753 C CA . PRO A 1 90 ? 4.569 4.765 -12.812 1.00 85.50 90 PRO A CA 1
ATOM 754 C C . PRO A 1 90 ? 5.175 5.271 -14.119 1.00 85.50 90 PRO A C 1
ATOM 756 O O . PRO A 1 90 ? 4.705 6.228 -14.737 1.00 85.50 90 PRO A O 1
ATOM 759 N N . SER A 1 91 ? 6.203 4.562 -14.567 1.00 81.75 91 SER A N 1
ATOM 760 C CA . SER A 1 91 ? 6.819 4.744 -15.874 1.00 81.75 91 SER A CA 1
ATOM 761 C C . SER A 1 91 ? 6.136 3.831 -16.894 1.00 81.75 91 SER A C 1
ATOM 763 O O . SER A 1 91 ? 5.839 2.680 -16.593 1.00 81.75 91 SER A O 1
ATOM 765 N N . GLY A 1 92 ? 5.904 4.318 -18.116 1.00 76.81 92 GLY A N 1
ATOM 766 C CA . GLY A 1 92 ? 5.418 3.471 -19.213 1.00 76.81 92 GLY A CA 1
ATOM 767 C C . GLY A 1 92 ? 6.546 2.656 -19.852 1.00 76.81 92 GLY A C 1
ATOM 768 O O . GLY A 1 92 ? 7.660 3.163 -20.009 1.00 76.81 92 GLY A O 1
ATOM 769 N N . ALA A 1 93 ? 6.274 1.425 -20.277 1.00 71.19 93 ALA A N 1
ATOM 770 C CA . ALA A 1 93 ? 7.192 0.608 -21.075 1.00 71.19 93 ALA A CA 1
ATOM 771 C C . ALA A 1 93 ? 6.517 0.147 -22.379 1.00 71.19 93 ALA A C 1
ATOM 773 O O . ALA A 1 93 ? 5.302 0.245 -22.531 1.00 71.19 93 ALA A O 1
ATOM 774 N N . TRP A 1 94 ? 7.292 -0.304 -23.370 1.00 68.25 94 TRP A N 1
ATOM 775 C CA . TRP A 1 94 ? 6.722 -0.769 -24.640 1.00 68.25 94 TRP A CA 1
ATOM 776 C C . TRP A 1 94 ? 5.845 -2.007 -24.419 1.00 68.25 94 TRP A C 1
ATOM 778 O O . TRP A 1 94 ? 6.353 -3.068 -24.075 1.00 68.25 94 TRP A O 1
ATOM 788 N N . GLY A 1 95 ? 4.534 -1.873 -24.636 1.00 66.88 95 GLY A N 1
ATOM 789 C CA . GLY A 1 95 ? 3.589 -2.994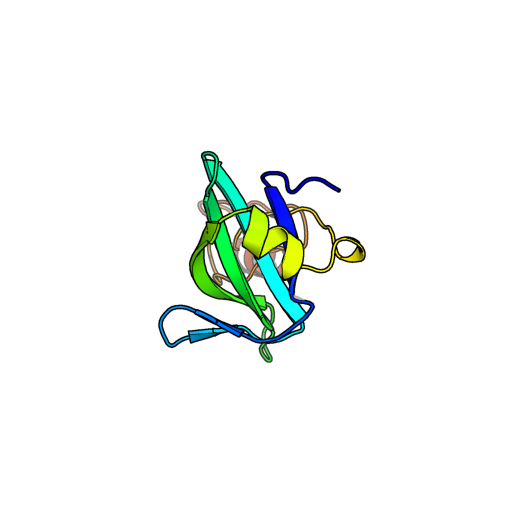 -24.570 1.00 66.88 95 GLY A CA 1
ATOM 790 C C . GLY A 1 95 ? 3.281 -3.519 -23.163 1.00 66.88 95 GLY A C 1
ATOM 791 O O . GLY A 1 95 ? 2.616 -4.545 -23.053 1.00 66.88 95 GLY A O 1
ATOM 792 N N . VAL A 1 96 ? 3.724 -2.827 -22.109 1.00 64.62 96 VAL A N 1
ATOM 793 C CA . VAL A 1 96 ? 3.437 -3.144 -20.699 1.00 64.62 96 VAL A CA 1
ATOM 794 C C . VAL A 1 96 ? 2.904 -1.868 -20.045 1.00 64.62 96 VAL A C 1
ATOM 796 O O . VAL A 1 96 ? 3.378 -0.784 -20.391 1.00 64.62 96 VAL A O 1
ATOM 799 N N . GLY A 1 97 ? 1.892 -1.968 -19.178 1.00 73.94 97 GLY A N 1
ATOM 800 C CA . GLY A 1 97 ? 1.210 -0.818 -18.585 1.00 73.94 97 GLY A CA 1
ATOM 801 C C . GLY A 1 97 ? 2.067 -0.078 -17.555 1.00 73.94 97 GLY A C 1
ATOM 802 O O . GLY A 1 97 ? 3.163 0.403 -17.852 1.00 73.94 97 GLY A O 1
ATOM 803 N N . TYR A 1 98 ? 1.556 0.090 -16.340 1.00 83.62 98 TYR A N 1
ATOM 804 C CA . TYR A 1 98 ? 2.209 0.901 -15.312 1.00 83.62 98 TYR A CA 1
ATOM 805 C C . TYR A 1 98 ? 3.309 0.109 -14.585 1.00 83.62 98 TYR A C 1
ATOM 807 O O . TYR A 1 98 ? 3.032 -0.812 -13.818 1.00 83.62 98 TYR A O 1
ATOM 815 N N . VAL A 1 99 ? 4.582 0.462 -14.803 1.00 91.00 99 VAL A N 1
ATOM 816 C CA . VAL A 1 99 ? 5.734 -0.236 -14.199 1.00 91.00 99 VAL A CA 1
ATOM 817 C C . VAL A 1 99 ? 6.644 0.706 -13.405 1.00 91.00 99 VAL A C 1
ATOM 819 O O . VAL A 1 99 ? 6.651 1.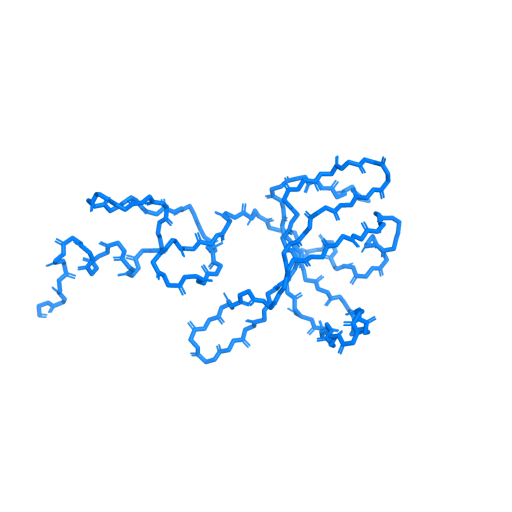922 -13.603 1.00 91.00 99 VAL A O 1
ATOM 822 N N . CYS A 1 100 ? 7.441 0.155 -12.486 1.00 90.81 100 CYS A N 1
ATOM 823 C CA . CYS A 1 100 ? 8.458 0.923 -11.767 1.00 90.81 100 CYS A CA 1
ATOM 824 C C . CYS A 1 100 ? 9.618 1.310 -12.699 1.00 90.81 100 CYS A C 1
ATOM 826 O O . CYS A 1 100 ? 9.877 0.630 -13.697 1.00 90.81 100 CYS A O 1
ATOM 828 N N . ALA A 1 101 ? 10.350 2.380 -12.368 1.00 89.00 101 ALA A N 1
ATOM 829 C CA . ALA A 1 101 ? 11.442 2.878 -13.207 1.00 89.00 101 ALA A CA 1
ATOM 830 C C . ALA A 1 101 ? 12.507 1.807 -13.555 1.00 89.00 101 ALA A C 1
ATOM 832 O O . ALA A 1 101 ? 12.874 1.718 -14.730 1.00 89.00 101 ALA A O 1
ATOM 833 N N . PRO A 1 102 ? 12.958 0.934 -12.625 1.00 89.06 102 PRO A N 1
ATOM 834 C CA . PRO A 1 102 ? 13.878 -0.157 -12.966 1.00 89.06 102 PRO A CA 1
ATOM 835 C C . PRO A 1 102 ? 13.311 -1.147 -13.995 1.00 89.06 102 PRO A C 1
ATOM 837 O O . PRO A 1 102 ? 14.005 -1.515 -14.945 1.00 89.06 102 PRO A O 1
ATOM 840 N N . CYS A 1 103 ? 12.043 -1.551 -13.850 1.00 89.88 103 CYS A N 1
ATOM 841 C CA . CYS A 1 103 ? 11.390 -2.444 -14.811 1.00 89.88 103 CYS A CA 1
ATOM 842 C C . CYS A 1 103 ? 11.218 -1.760 -16.172 1.00 89.88 103 CYS A C 1
ATOM 844 O O . CYS A 1 103 ? 11.481 -2.385 -17.197 1.00 89.88 103 CYS A O 1
ATOM 846 N N . ALA A 1 104 ? 10.860 -0.471 -16.194 1.00 90.06 104 ALA A N 1
ATOM 847 C CA . ALA A 1 104 ? 10.735 0.296 -17.431 1.00 90.06 104 ALA A CA 1
ATOM 848 C C . ALA A 1 104 ? 12.047 0.328 -18.226 1.00 90.06 104 ALA A C 1
ATOM 850 O O . ALA A 1 104 ? 12.037 0.033 -19.419 1.00 90.06 104 ALA A O 1
ATOM 851 N N . LYS A 1 105 ? 13.175 0.630 -17.567 1.00 88.62 105 LYS A N 1
ATOM 852 C CA . LYS A 1 105 ? 14.505 0.633 -18.199 1.00 88.62 105 LYS A CA 1
ATOM 853 C C . LYS A 1 105 ? 14.839 -0.726 -18.812 1.00 88.62 105 LYS A C 1
ATOM 855 O O . LYS A 1 105 ? 15.154 -0.815 -19.998 1.00 88.62 105 LYS A O 1
ATOM 860 N N . LYS A 1 106 ? 14.682 -1.798 -18.026 1.00 88.00 106 LYS A N 1
ATOM 861 C CA . LYS A 1 106 ? 14.954 -3.173 -18.467 1.00 88.00 106 LYS A CA 1
ATOM 862 C C . LYS A 1 106 ? 14.104 -3.564 -19.679 1.00 88.00 106 LYS A C 1
ATOM 864 O O . LYS A 1 106 ? 14.637 -4.101 -20.644 1.00 88.00 106 LYS A O 1
ATOM 869 N N . LEU A 1 107 ? 12.802 -3.271 -19.648 1.00 87.62 107 LEU A N 1
ATOM 870 C CA . LEU A 1 107 ? 11.865 -3.590 -20.733 1.00 87.62 107 LEU A CA 1
ATOM 871 C C . LEU A 1 107 ? 12.142 -2.795 -22.017 1.00 87.62 107 LEU A C 1
ATOM 873 O O . LEU A 1 107 ? 11.880 -3.286 -23.110 1.00 87.62 107 LEU A O 1
ATOM 877 N N . ARG A 1 108 ? 12.695 -1.584 -21.904 1.00 87.25 108 ARG A N 1
ATOM 878 C CA . ARG A 1 108 ? 13.130 -0.771 -23.052 1.00 87.25 108 ARG A CA 1
ATOM 879 C C . ARG A 1 108 ? 14.511 -1.161 -23.591 1.00 87.25 108 ARG A C 1
ATOM 881 O O . ARG A 1 108 ? 14.953 -0.580 -24.578 1.00 87.25 108 ARG A O 1
ATOM 888 N N . GLY A 1 109 ? 15.195 -2.120 -22.964 1.00 84.12 109 GLY A N 1
ATOM 889 C CA . GLY A 1 109 ? 16.559 -2.504 -23.331 1.00 84.12 109 GLY A CA 1
ATOM 890 C C . GLY A 1 109 ? 17.618 -1.468 -22.938 1.00 84.12 109 GLY A C 1
ATOM 891 O O . GLY A 1 109 ? 18.713 -1.471 -23.497 1.00 84.12 109 GLY A O 1
ATOM 892 N N . GLU A 1 110 ? 17.308 -0.583 -21.987 1.00 82.94 110 GLU A N 1
ATOM 893 C CA . GLU A 1 110 ? 18.249 0.378 -21.408 1.00 82.94 110 GLU A CA 1
ATOM 894 C C . GLU A 1 110 ? 19.113 -0.346 -20.353 1.00 82.94 110 GLU A C 1
ATOM 896 O O . GLU A 1 110 ? 18.858 -0.257 -19.151 1.00 82.94 110 GLU A O 1
ATOM 901 N N . TYR A 1 111 ? 20.096 -1.135 -20.795 1.00 75.00 111 TYR A N 1
ATOM 902 C CA . TYR A 1 111 ? 21.090 -1.745 -19.903 1.00 75.00 111 TYR A CA 1
ATOM 903 C C . TYR A 1 111 ? 22.189 -0.726 -19.568 1.00 75.00 111 TYR A C 1
ATOM 905 O O . TYR A 1 111 ? 22.589 0.050 -20.438 1.00 75.00 111 TYR A O 1
ATOM 913 N N . GLU A 1 112 ? 22.661 -0.706 -18.314 1.00 64.19 112 GLU A N 1
ATOM 914 C CA . GLU A 1 112 ? 23.820 0.112 -17.927 1.00 64.19 112 GLU A CA 1
ATOM 915 C C . GLU A 1 112 ? 25.038 -0.280 -18.787 1.00 64.19 112 GLU A C 1
ATOM 917 O O . GLU A 1 112 ? 25.315 -1.471 -18.955 1.00 64.19 112 GLU A O 1
ATOM 922 N N . LEU A 1 113 ? 25.696 0.726 -19.380 1.00 52.34 113 LEU A N 1
ATOM 923 C CA . LEU A 1 113 ? 26.939 0.599 -20.156 1.00 52.34 113 LEU A CA 1
ATOM 924 C C . LEU A 1 113 ? 28.152 0.411 -19.242 1.00 52.34 113 LEU A C 1
ATOM 926 O O . LEU A 1 113 ? 28.217 1.128 -18.217 1.00 52.34 113 LEU A O 1
#

Nearest PDB structures (foldseek):
  3fb9-assembly1_A  TM=5.002E-01  e=6.354E-01  Streptococcus pneumoniae TIGR4
  7vh2-assembly1_A  TM=5.803E-01  e=3.398E+00  Mammarenavirus machupoense
  4ckm-assembly1_A-2  TM=4.722E-01  e=3.997E+00  Leishmania major
  5l20-assembly1_A  TM=3.915E-01  e=4.702E+00  Bacteroides thetaiotaomicron VPI-5482

Sequence (113 aa):
MKINDGKKYKFKTSFVFQEEEILQEDIIGINDIELPVAYCDVYREDEYGMKRLRTIEINLARLKQSIDFESEATYYGECEECRYMLNEYPSGAWGVGYVCAPCAKKLRGEYEL

Mean predicted aligned error: 4.85 Å

Secondary structure (DSSP, 8-state):
----TTEEEEESS-EEETTEEEPTT-EEEEEEEETTEEEEEEEEEETTEEEEEEEEEEEHHHHHHHEEEEEEEE---B-TTT-BBPSSPPEEETTEEEE-HHHHHHHTT----

Foldseek 3Di:
DDDDAQKKFFWCAWDDDPNDIDHGRWMWHFHDDDPQKTWIWTWDQDPVGTATPDIDIDGRVVVVVTTDPVRIDGFQAAAQPPRHTDPDFFDDAVPGGGHHPVVRCVRNVVDDD

Radius of gyration: 15.35 Å; Cα contacts (8 Å, |Δi|>4): 228; chains: 1; bounding box: 46×29×40 Å

pLDDT: mean 90.69, std 8.03, range [52.34, 97.56]

Solvent-accessible surface area (backbone atoms only — not comparable to full-atom values): 6428 Å² total; per-residue (Å²): 140,81,90,57,63,44,25,23,29,28,24,71,53,59,49,78,53,95,91,40,80,46,47,52,69,25,35,40,32,29,69,42,73,59,87,67,34,30,39,30,41,33,29,40,78,54,103,90,41,42,34,70,73,46,78,47,79,42,48,46,76,60,48,67,74,37,43,34,76,89,55,60,39,73,40,61,55,52,13,73,82,82,50,31,57,30,87,51,85,63,31,75,33,86,96,46,68,50,17,41,64,71,56,21,34,56,70,66,66,58,68,90,129